Protein AF-A0AAV5QJA5-F1 (afdb_monomer_lite)

Organism: NCBI:txid43959

pLDDT: mean 80.72, std 11.52, range [47.72, 94.0]

Secondary structure (DSSP, 8-state):
-HHHHHHHHHHHHHHHHHHHHHHHHHHHHHHHHHHHHHHHHHHHHHHHHTT--HHHHHHHHHHHHHHHHHHHHHHHHHHHHHHHS---HHHHHHHTTTTSS-HHHHHHHHHHHHHHHHHHHHHHHHHHHH-HHHH--HHHHHHHHHHHTT--PPPPP-

Radius of gyration: 23.74 Å; chains: 1; bounding box: 58×39×66 Å

Foldseek 3Di:
DLVVLLVVLLVLLVVLVVVVVVVVCVVVVVVVVVVLVVVLVVVLVVCVVVVDDPVVSVVVSVVSVVVVVVVVVVVVVVVVVVVVVPDPVVPVCVVVVVVPDDSVVSSVVSNVSSVVSVVVVVVVVVCCVPPVVVVDDPVVVVQVVLVVVVHGDDDDDD

Sequence (158 aa):
MSSATLRSNYRRLYRELLRQNKRIYELHKADESKKHDALLKYQRINLIRDGKRPEEIDQIMKIRKDTIEQQQLKEKLKGKFINSLGFADNNLRSILHLKDLEEQSAIQLTYITETFLKSQRTYEELVQRYNPGMTMSQEEKVKKTARRVGLDVPDAYN

Structure (mmCIF, N/CA/C/O backbone):
data_AF-A0AAV5QJA5-F1
#
_entry.id   AF-A0AAV5QJA5-F1
#
loop_
_atom_site.group_PDB
_atom_site.id
_atom_site.type_symbol
_atom_site.label_atom_id
_atom_site.label_alt_id
_atom_site.label_comp_id
_atom_site.label_asym_id
_atom_site.label_entity_id
_atom_site.label_seq_id
_atom_site.pdbx_PDB_ins_code
_atom_site.Cartn_x
_atom_site.Cartn_y
_atom_site.Cartn_z
_atom_site.occupancy
_atom_site.B_iso_or_equiv
_atom_site.auth_seq_id
_atom_site.auth_comp_id
_atom_site.auth_asym_id
_atom_site.auth_atom_id
_atom_site.pdbx_PDB_model_num
ATOM 1 N N . MET A 1 1 ? 25.092 8.845 -30.538 1.00 49.34 1 MET A N 1
ATOM 2 C CA . MET A 1 1 ? 23.633 8.558 -30.486 1.00 49.34 1 MET A CA 1
ATOM 3 C C . MET A 1 1 ? 23.199 7.784 -29.230 1.00 49.34 1 MET A C 1
ATOM 5 O O . MET A 1 1 ? 22.060 7.942 -28.814 1.00 49.34 1 MET A O 1
ATOM 9 N N . SER A 1 2 ? 24.096 7.026 -28.586 1.00 61.22 2 SER A N 1
ATOM 10 C CA . SER A 1 2 ? 23.851 6.211 -27.379 1.00 61.22 2 SER A CA 1
ATOM 11 C C . SER A 1 2 ? 23.290 6.995 -26.165 1.00 61.22 2 SER A C 1
ATOM 13 O O . SER A 1 2 ? 22.193 6.703 -25.684 1.00 61.22 2 SER A O 1
ATOM 15 N N . SER A 1 3 ? 23.921 8.108 -25.772 1.00 66.69 3 SER A N 1
ATOM 16 C CA . SER A 1 3 ? 23.519 8.899 -24.588 1.00 66.69 3 SER A CA 1
ATOM 17 C C . SER A 1 3 ? 22.074 9.427 -24.593 1.00 66.69 3 SER A C 1
ATOM 19 O O . SER A 1 3 ? 21.410 9.452 -23.553 1.00 66.69 3 SER A O 1
ATOM 21 N N . ALA A 1 4 ? 21.544 9.825 -25.756 1.00 76.00 4 ALA A N 1
ATOM 22 C CA . ALA A 1 4 ? 20.172 10.329 -25.874 1.00 76.00 4 ALA A CA 1
ATOM 23 C C . ALA A 1 4 ? 19.128 9.216 -25.671 1.00 76.00 4 ALA A C 1
ATOM 25 O O . ALA A 1 4 ? 18.115 9.424 -24.997 1.00 76.00 4 ALA A O 1
ATOM 26 N N . THR A 1 5 ? 19.404 8.019 -26.198 1.00 78.62 5 THR A N 1
ATOM 27 C CA . THR A 1 5 ? 18.543 6.840 -26.016 1.00 78.62 5 THR A CA 1
ATOM 28 C C . THR A 1 5 ? 18.521 6.384 -24.559 1.00 78.62 5 THR A C 1
ATOM 30 O O . THR A 1 5 ? 17.443 6.170 -24.004 1.00 78.62 5 THR A O 1
ATOM 33 N N . LEU A 1 6 ? 19.678 6.384 -23.887 1.00 77.62 6 LEU A N 1
ATOM 34 C CA . LEU A 1 6 ? 19.789 6.059 -22.466 1.00 77.62 6 LEU A CA 1
ATOM 35 C C . LEU A 1 6 ? 18.968 7.015 -21.590 1.00 77.62 6 LEU A C 1
ATOM 37 O O . LEU A 1 6 ? 18.242 6.574 -20.702 1.00 77.62 6 LEU A O 1
ATOM 41 N N . ARG A 1 7 ? 19.030 8.328 -21.854 1.00 79.19 7 ARG A N 1
ATOM 42 C CA . ARG A 1 7 ? 18.210 9.326 -21.139 1.00 79.19 7 ARG A CA 1
ATOM 43 C C . ARG A 1 7 ? 16.712 9.100 -21.356 1.00 79.19 7 ARG A C 1
ATOM 45 O O . ARG A 1 7 ? 15.934 9.227 -20.414 1.00 79.19 7 ARG A O 1
A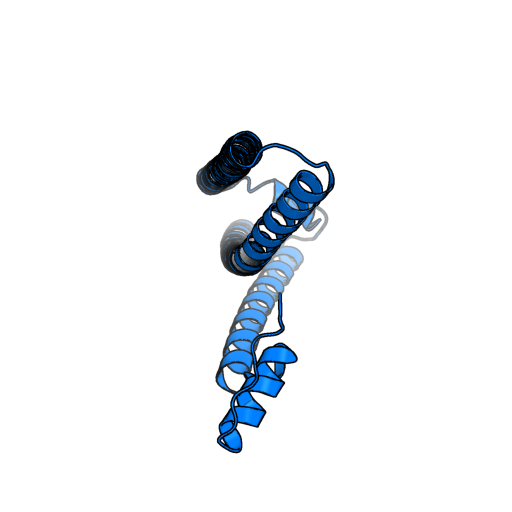TOM 52 N N . SER A 1 8 ? 16.299 8.770 -22.580 1.00 83.50 8 SER A N 1
ATOM 53 C CA . SER A 1 8 ? 14.896 8.475 -22.900 1.00 83.50 8 SER A CA 1
ATOM 54 C C . SER A 1 8 ? 14.388 7.243 -22.146 1.00 83.50 8 SER A C 1
ATOM 56 O O . SER A 1 8 ? 13.362 7.323 -21.469 1.00 83.50 8 SER A O 1
ATOM 58 N N . ASN A 1 9 ? 15.133 6.136 -22.192 1.00 81.38 9 ASN A N 1
ATOM 59 C CA . ASN A 1 9 ? 14.773 4.891 -21.505 1.00 81.38 9 ASN A CA 1
ATOM 60 C C . ASN A 1 9 ? 14.734 5.087 -19.988 1.00 81.38 9 ASN A C 1
ATOM 62 O O . ASN A 1 9 ? 13.788 4.675 -19.326 1.00 81.38 9 ASN A O 1
ATOM 66 N N . TYR A 1 10 ? 15.697 5.822 -19.437 1.00 81.44 10 TYR A N 1
ATOM 67 C CA . TYR A 1 10 ? 15.721 6.149 -18.017 1.00 81.44 10 TYR A CA 1
ATOM 68 C C . TYR A 1 10 ? 14.491 6.958 -17.581 1.00 81.44 10 TYR A C 1
ATOM 70 O O . TYR A 1 10 ? 13.869 6.657 -16.564 1.00 81.44 10 TYR A O 1
ATOM 78 N N . ARG A 1 11 ? 14.077 7.957 -18.374 1.00 82.06 11 ARG A N 1
ATOM 79 C CA . ARG A 1 11 ? 12.851 8.725 -18.097 1.00 82.06 11 ARG A CA 1
ATOM 80 C C . ARG A 1 11 ? 11.617 7.834 -18.084 1.00 82.06 11 ARG A C 1
ATOM 82 O O . ARG A 1 11 ? 10.706 8.070 -17.292 1.00 82.06 11 ARG A O 1
ATOM 89 N N . ARG A 1 12 ? 11.559 6.840 -18.971 1.00 85.06 12 ARG A N 1
ATOM 90 C CA . ARG A 1 12 ? 10.458 5.874 -19.002 1.00 85.06 12 ARG A CA 1
ATOM 91 C C . ARG A 1 12 ? 10.484 4.973 -17.771 1.00 85.06 12 ARG A C 1
ATOM 93 O O . ARG A 1 12 ? 9.466 4.900 -17.090 1.00 85.06 12 ARG A O 1
ATOM 100 N N . LEU A 1 13 ? 11.639 4.400 -17.433 1.00 83.62 13 LEU A N 1
ATOM 101 C CA . LEU A 1 13 ? 11.836 3.602 -16.219 1.00 83.62 13 LEU A CA 1
ATOM 102 C C . LEU A 1 13 ? 11.405 4.370 -14.962 1.00 83.62 13 LEU A C 1
ATOM 104 O O . LEU A 1 13 ? 10.602 3.876 -14.177 1.00 83.62 13 LEU A O 1
ATOM 108 N N . TYR A 1 14 ? 11.874 5.608 -14.805 1.00 82.62 14 TYR A N 1
ATOM 109 C CA . TYR A 1 14 ? 11.522 6.458 -13.669 1.00 82.62 14 TYR A CA 1
ATOM 110 C C . TYR A 1 14 ? 10.012 6.707 -13.570 1.00 82.62 14 TYR A C 1
ATOM 112 O O . TYR A 1 14 ? 9.434 6.611 -12.489 1.00 82.62 14 TYR A O 1
ATOM 120 N N . ARG A 1 15 ? 9.340 6.984 -14.695 1.00 84.12 15 ARG A N 1
ATOM 121 C CA . ARG A 1 15 ? 7.878 7.160 -14.721 1.00 84.12 15 ARG A CA 1
ATOM 122 C C . ARG A 1 15 ? 7.139 5.890 -14.308 1.00 84.12 15 ARG A C 1
ATOM 124 O O . ARG A 1 15 ? 6.147 5.995 -13.592 1.00 84.12 15 ARG A O 1
ATOM 131 N N . GLU A 1 16 ? 7.595 4.718 -14.744 1.00 87.31 16 GLU A N 1
ATOM 132 C CA . GLU A 1 16 ? 6.990 3.445 -14.334 1.00 87.31 16 GLU A CA 1
ATOM 133 C C . GLU A 1 16 ? 7.212 3.166 -12.841 1.00 87.31 16 GLU A C 1
ATOM 135 O O . GLU A 1 16 ? 6.254 2.844 -12.138 1.00 87.31 16 GLU A O 1
ATOM 140 N N . LEU A 1 17 ? 8.419 3.404 -12.320 1.00 84.75 17 LEU A N 1
ATOM 141 C CA . LEU A 1 17 ? 8.708 3.299 -10.885 1.00 84.75 17 LEU A CA 1
ATOM 142 C C . LEU A 1 17 ? 7.846 4.252 -10.052 1.00 84.75 17 LEU A C 1
ATOM 144 O O . LEU A 1 17 ? 7.286 3.853 -9.035 1.00 84.75 17 LEU A O 1
ATOM 148 N N . LEU A 1 18 ? 7.687 5.506 -10.483 1.00 82.69 18 LEU A N 1
ATOM 149 C CA . LEU A 1 18 ? 6.807 6.461 -9.808 1.00 82.69 18 LEU A CA 1
ATOM 150 C C . LEU A 1 18 ? 5.353 5.984 -9.776 1.00 82.69 18 LEU A C 1
ATOM 152 O O . LEU A 1 18 ? 4.689 6.110 -8.747 1.00 82.69 18 LEU A O 1
ATOM 156 N N . ARG A 1 19 ? 4.848 5.430 -10.885 1.00 83.88 19 ARG A N 1
ATOM 157 C CA . ARG A 1 19 ? 3.487 4.877 -10.950 1.00 83.88 19 ARG A CA 1
ATOM 158 C C . ARG A 1 19 ? 3.307 3.724 -9.966 1.00 83.88 19 ARG A C 1
ATOM 160 O O . ARG A 1 19 ? 2.319 3.716 -9.235 1.00 83.88 19 ARG A O 1
ATOM 167 N N . GLN A 1 20 ? 4.256 2.790 -9.915 1.00 83.88 20 GLN A N 1
ATOM 168 C CA . GLN A 1 20 ? 4.214 1.670 -8.972 1.00 83.88 20 GLN A CA 1
ATOM 169 C C . GLN A 1 20 ? 4.310 2.138 -7.517 1.00 83.88 20 GLN A C 1
ATOM 171 O O . GLN A 1 20 ? 3.483 1.747 -6.697 1.00 83.88 20 GLN A O 1
ATOM 176 N N . ASN A 1 21 ? 5.243 3.037 -7.202 1.00 84.38 21 ASN A N 1
ATOM 177 C CA . ASN A 1 21 ? 5.391 3.584 -5.852 1.00 84.38 21 ASN A CA 1
ATOM 178 C C . ASN A 1 21 ? 4.137 4.326 -5.386 1.00 84.38 21 ASN A C 1
ATOM 180 O O . ASN A 1 21 ? 3.729 4.173 -4.239 1.00 84.38 21 ASN A O 1
ATOM 184 N N . LYS A 1 22 ? 3.478 5.084 -6.273 1.00 82.69 22 LYS A N 1
ATOM 185 C CA . LYS A 1 22 ? 2.198 5.729 -5.956 1.00 82.69 22 LYS A CA 1
ATOM 186 C C . LYS A 1 22 ? 1.134 4.698 -5.568 1.00 82.69 22 LYS A C 1
ATOM 188 O O . LYS A 1 22 ? 0.450 4.891 -4.568 1.00 82.69 22 LYS A O 1
ATOM 193 N N . ARG A 1 23 ? 1.022 3.604 -6.326 1.00 82.81 23 ARG A N 1
ATOM 194 C CA . ARG A 1 23 ? 0.083 2.510 -6.035 1.00 82.81 23 ARG A CA 1
ATOM 195 C C . ARG A 1 23 ? 0.380 1.852 -4.684 1.00 82.81 23 ARG A C 1
ATOM 197 O O . ARG A 1 23 ? -0.532 1.658 -3.889 1.00 82.81 23 ARG A O 1
ATOM 204 N N . ILE A 1 24 ? 1.649 1.538 -4.420 1.00 81.62 24 ILE A N 1
ATOM 205 C CA . ILE A 1 24 ? 2.105 0.946 -3.152 1.00 81.62 24 ILE A CA 1
ATOM 206 C C . ILE A 1 24 ? 1.794 1.881 -1.978 1.00 81.62 24 ILE A C 1
ATOM 208 O O . ILE A 1 24 ? 1.261 1.446 -0.961 1.00 81.62 24 ILE A O 1
ATOM 212 N N . TYR A 1 25 ? 2.062 3.177 -2.139 1.00 83.56 25 TYR A N 1
ATOM 213 C CA . TYR A 1 25 ? 1.739 4.188 -1.139 1.00 83.56 25 TYR A CA 1
ATOM 214 C C . TYR A 1 25 ? 0.235 4.246 -0.842 1.00 83.56 25 TYR A C 1
ATOM 216 O O . TYR A 1 25 ? -0.158 4.281 0.319 1.00 83.56 25 TYR A O 1
ATOM 224 N N . GLU A 1 26 ? -0.619 4.224 -1.869 1.00 83.25 26 GLU A N 1
ATOM 225 C CA . GLU A 1 26 ? -2.077 4.204 -1.692 1.00 83.25 26 GLU A CA 1
ATOM 226 C C . GLU A 1 26 ? -2.554 2.956 -0.932 1.00 83.25 26 GLU A C 1
ATOM 228 O O . GLU A 1 26 ? -3.413 3.076 -0.057 1.00 83.25 26 GLU A O 1
ATOM 233 N N . LEU A 1 27 ? -1.963 1.789 -1.213 1.00 82.62 27 LEU A N 1
ATOM 234 C CA . LEU A 1 27 ? -2.253 0.537 -0.511 1.00 82.62 27 LEU A CA 1
ATOM 235 C C . LEU A 1 27 ? -1.855 0.617 0.970 1.00 82.62 27 LEU A C 1
ATOM 237 O O . LEU A 1 27 ? -2.692 0.392 1.844 1.00 82.62 27 LEU A O 1
ATOM 241 N N . HIS A 1 28 ? -0.616 1.013 1.267 1.00 81.19 28 HIS A N 1
ATOM 242 C CA . HIS A 1 28 ? -0.144 1.129 2.650 1.00 81.19 28 HIS A CA 1
ATOM 243 C C . HIS A 1 28 ? -0.877 2.205 3.445 1.00 81.19 28 HIS A C 1
ATOM 245 O O . HIS A 1 28 ? -1.156 2.001 4.623 1.00 81.19 28 HIS A O 1
ATOM 251 N N . LYS A 1 29 ? -1.268 3.313 2.809 1.00 83.44 29 LYS A N 1
ATOM 252 C CA . LYS A 1 29 ? -2.027 4.388 3.455 1.00 83.44 29 LYS A CA 1
ATOM 253 C C . LYS A 1 29 ? -3.349 3.891 4.052 1.00 83.44 29 LYS A C 1
ATOM 255 O O . LYS A 1 29 ? -3.747 4.349 5.124 1.00 83.44 29 LYS A O 1
ATOM 260 N N . ALA A 1 30 ? -4.043 2.975 3.373 1.00 82.19 30 ALA A N 1
ATOM 261 C CA . ALA A 1 30 ? -5.287 2.402 3.886 1.00 82.19 30 ALA A CA 1
ATOM 262 C C . ALA A 1 30 ? -5.041 1.545 5.139 1.00 82.19 30 ALA A C 1
ATOM 264 O O . ALA A 1 30 ? -5.765 1.667 6.129 1.00 82.19 30 ALA A O 1
ATOM 265 N N . ASP A 1 31 ? -3.991 0.724 5.122 1.00 84.31 31 ASP A N 1
ATOM 266 C CA . ASP A 1 31 ? -3.613 -0.112 6.264 1.00 84.31 31 ASP A CA 1
ATOM 267 C C . ASP A 1 31 ? -3.083 0.712 7.441 1.00 84.31 31 ASP A C 1
ATOM 269 O O . ASP A 1 31 ? -3.385 0.417 8.598 1.00 84.31 31 ASP A O 1
ATOM 273 N N . GLU A 1 32 ? -2.336 1.780 7.172 1.00 85.12 32 GLU A N 1
ATOM 274 C CA . GLU A 1 32 ? -1.901 2.732 8.190 1.00 85.12 32 GLU A CA 1
ATOM 275 C C . GLU A 1 32 ? -3.089 3.417 8.863 1.00 85.12 32 GLU A C 1
ATOM 277 O O . GLU A 1 32 ? -3.088 3.524 10.086 1.00 85.12 32 GLU A O 1
ATOM 282 N N . SER A 1 33 ? -4.131 3.822 8.127 1.00 85.31 33 SER A N 1
ATOM 283 C CA . SER A 1 33 ? -5.345 4.396 8.734 1.00 85.31 33 SER A CA 1
ATOM 284 C C . SER A 1 33 ? -5.957 3.450 9.769 1.00 85.31 33 SER A C 1
ATOM 286 O O . SER A 1 33 ? -6.195 3.855 10.904 1.00 85.31 33 SER A O 1
ATOM 288 N N . LYS A 1 34 ? -6.103 2.162 9.425 1.00 87.12 34 LYS A N 1
ATOM 289 C CA . LYS A 1 34 ? -6.630 1.140 10.344 1.00 87.12 34 LYS A CA 1
ATOM 290 C C . LYS A 1 34 ? -5.773 0.998 11.606 1.00 87.12 34 LYS A C 1
ATOM 292 O O . LYS A 1 34 ? -6.308 0.847 12.701 1.00 87.12 34 LYS A O 1
ATOM 297 N N . LYS A 1 35 ? -4.441 1.063 11.472 1.00 88.88 35 LYS A N 1
ATOM 298 C CA . LYS A 1 35 ? -3.512 1.023 12.616 1.00 88.88 35 LYS A CA 1
ATOM 299 C C . LYS A 1 35 ? -3.686 2.235 13.530 1.00 88.88 35 LYS A C 1
ATOM 301 O O . LYS A 1 35 ? -3.683 2.065 14.747 1.00 88.88 35 LYS A O 1
ATOM 306 N N . HIS A 1 36 ? -3.854 3.432 12.965 1.00 86.94 36 HIS A N 1
ATOM 307 C CA . HIS A 1 36 ? -4.104 4.646 13.745 1.00 86.94 36 HIS A CA 1
ATOM 308 C C . HIS A 1 36 ? -5.425 4.552 14.518 1.00 86.94 36 HIS A C 1
ATOM 310 O O . HIS A 1 36 ? -5.449 4.850 15.712 1.00 86.94 36 HIS A O 1
ATOM 316 N N . ASP A 1 37 ? -6.490 4.066 13.878 1.00 88.50 37 ASP A N 1
ATOM 317 C CA . ASP A 1 37 ? -7.796 3.881 14.520 1.00 88.50 37 ASP A CA 1
ATOM 318 C C . ASP A 1 37 ? -7.719 2.868 15.673 1.00 88.50 37 ASP A C 1
ATOM 320 O O . ASP A 1 37 ? -8.201 3.127 16.780 1.00 88.50 37 ASP A O 1
ATOM 324 N N . ALA A 1 38 ? -7.041 1.737 15.454 1.00 89.69 38 ALA A N 1
ATOM 325 C CA . ALA A 1 38 ? -6.811 0.727 16.484 1.00 89.69 38 ALA A CA 1
ATOM 326 C C . ALA A 1 38 ? -5.978 1.272 17.658 1.00 89.69 38 ALA A C 1
ATOM 328 O O . ALA A 1 38 ? -6.294 1.014 18.821 1.00 89.69 38 ALA A O 1
ATOM 329 N N . LEU A 1 39 ? -4.945 2.068 17.370 1.00 91.75 39 LEU A N 1
ATOM 330 C CA . LEU A 1 39 ? -4.105 2.706 18.382 1.00 91.75 39 LEU A CA 1
ATOM 331 C C . LEU A 1 39 ? -4.901 3.706 19.227 1.00 91.75 39 LEU A C 1
ATOM 333 O O . LEU A 1 39 ? -4.776 3.693 20.451 1.00 91.75 39 LEU A O 1
ATOM 337 N N . LEU A 1 40 ? -5.755 4.524 18.608 1.00 90.19 40 LEU A N 1
ATOM 338 C CA . LEU A 1 40 ? -6.652 5.434 19.323 1.00 90.19 40 LEU A CA 1
ATOM 339 C C . LEU A 1 40 ? -7.642 4.660 20.204 1.00 90.19 40 LEU A C 1
ATOM 341 O O . LEU A 1 40 ? -7.835 5.014 21.369 1.00 90.19 40 LEU A O 1
ATOM 345 N N . LYS A 1 41 ? -8.222 3.567 19.697 1.00 89.62 41 LYS A N 1
ATOM 346 C CA . LYS A 1 41 ? -9.120 2.701 20.476 1.00 89.62 41 LYS A CA 1
ATOM 347 C C . LYS A 1 41 ? -8.410 2.107 21.697 1.00 89.62 41 LYS A C 1
ATOM 349 O O . LYS A 1 41 ? -8.913 2.227 22.812 1.00 89.62 41 LYS A O 1
ATOM 354 N N . TYR A 1 42 ? -7.221 1.536 21.510 1.00 91.81 42 TYR A N 1
ATOM 355 C CA . TYR A 1 42 ? -6.410 0.974 22.593 1.00 91.81 42 TYR A CA 1
ATOM 356 C C . TYR A 1 42 ? -6.050 2.025 23.646 1.00 91.81 42 TYR A C 1
ATOM 358 O O . TYR A 1 42 ? -6.219 1.821 24.847 1.00 91.81 42 TYR A O 1
ATOM 366 N N . GLN A 1 43 ? -5.602 3.192 23.194 1.00 89.81 43 GLN A N 1
ATOM 367 C CA . GLN A 1 43 ? -5.273 4.301 24.073 1.00 89.81 43 GLN A CA 1
ATOM 368 C C . GLN A 1 43 ? -6.471 4.778 24.892 1.00 89.81 43 GLN A C 1
ATOM 370 O O . GLN A 1 43 ? -6.311 5.065 26.077 1.00 89.81 43 GLN A O 1
ATOM 375 N N . ARG A 1 44 ? -7.661 4.837 24.287 1.00 87.50 44 ARG A N 1
ATOM 376 C CA . ARG A 1 44 ? -8.901 5.165 24.993 1.00 87.50 44 ARG A CA 1
ATOM 377 C C . ARG A 1 44 ? -9.203 4.142 26.086 1.00 87.50 44 ARG A C 1
ATOM 379 O O . ARG A 1 44 ? -9.479 4.542 27.211 1.00 87.50 44 ARG A O 1
ATOM 386 N N . ILE A 1 45 ? -9.107 2.847 25.777 1.00 89.56 45 ILE A N 1
ATOM 387 C CA . ILE A 1 45 ? -9.326 1.760 26.747 1.00 89.56 45 ILE A CA 1
ATOM 388 C C . ILE A 1 45 ? -8.359 1.882 27.928 1.00 89.56 45 ILE A C 1
ATOM 390 O O . ILE A 1 45 ? -8.782 1.773 29.076 1.00 89.56 45 ILE A O 1
ATOM 394 N N . ASN A 1 46 ? -7.086 2.182 27.667 1.00 90.31 46 ASN A N 1
ATOM 395 C CA . ASN A 1 46 ? -6.105 2.382 28.732 1.00 90.31 46 ASN A CA 1
ATOM 396 C C . ASN A 1 46 ? -6.462 3.567 29.637 1.00 90.31 46 ASN A C 1
ATOM 398 O O . ASN A 1 46 ? -6.400 3.430 30.849 1.00 90.31 46 ASN A O 1
ATOM 402 N N . LEU A 1 47 ? -6.904 4.697 29.077 1.00 90.69 47 LEU A N 1
ATOM 403 C CA . LEU A 1 47 ? -7.300 5.862 29.880 1.00 90.69 47 LEU A CA 1
ATOM 404 C C . LEU A 1 47 ? -8.545 5.592 30.739 1.00 90.69 47 LEU A C 1
ATOM 406 O O . LEU A 1 47 ? -8.638 6.105 31.852 1.00 90.69 47 LEU A O 1
ATOM 410 N N . ILE A 1 48 ? -9.483 4.786 30.228 1.00 88.88 48 ILE A N 1
ATOM 411 C CA . ILE A 1 48 ? -10.649 4.317 30.990 1.00 88.88 48 ILE A CA 1
ATOM 412 C C . ILE A 1 48 ? -10.189 3.410 32.135 1.00 88.88 48 ILE A C 1
ATOM 414 O O . ILE A 1 48 ? -10.643 3.572 33.265 1.00 88.88 48 ILE A O 1
ATOM 418 N N . ARG A 1 49 ? -9.255 2.491 31.863 1.00 88.94 49 ARG A N 1
ATOM 419 C CA . ARG A 1 49 ? -8.668 1.606 32.877 1.00 88.94 49 ARG A CA 1
ATOM 420 C C . ARG A 1 49 ? -7.934 2.387 33.968 1.00 88.94 49 ARG A C 1
ATOM 422 O O . ARG A 1 49 ? -8.005 2.006 35.130 1.00 88.94 49 ARG A O 1
ATOM 429 N N . ASP A 1 50 ? -7.278 3.482 33.599 1.00 88.75 50 ASP A N 1
ATOM 430 C CA . ASP A 1 50 ? -6.581 4.378 34.524 1.00 88.75 50 ASP A CA 1
ATOM 431 C C . ASP A 1 50 ? -7.547 5.265 35.347 1.00 88.75 50 ASP A C 1
ATOM 433 O O . ASP A 1 50 ? -7.100 6.056 36.175 1.00 88.75 50 ASP A O 1
ATOM 437 N N . GLY A 1 51 ? -8.868 5.156 35.137 1.00 86.81 51 GLY A N 1
ATOM 438 C CA . GLY A 1 51 ? -9.892 5.817 35.955 1.00 86.81 51 GLY A CA 1
ATOM 439 C C . GLY A 1 51 ? -10.065 7.317 35.699 1.00 86.81 51 GLY A C 1
ATOM 440 O O . GLY A 1 51 ? -10.599 8.025 36.554 1.00 86.81 51 GLY A O 1
ATOM 441 N N . LYS A 1 52 ? -9.616 7.830 34.546 1.00 84.19 52 LYS A N 1
ATOM 442 C CA . LYS A 1 52 ? -9.763 9.255 34.204 1.00 84.19 52 LYS A CA 1
ATO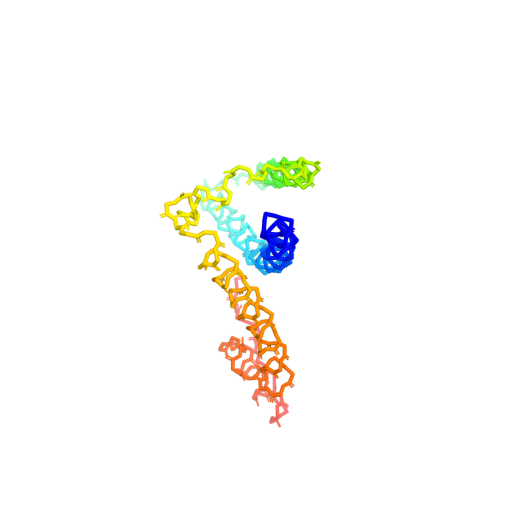M 443 C C . LYS A 1 52 ? -11.221 9.642 33.959 1.00 84.19 52 LYS A C 1
ATOM 445 O O . LYS A 1 52 ? -12.038 8.821 33.540 1.00 84.19 52 LYS A O 1
ATOM 450 N N . ARG A 1 53 ? -11.547 10.920 34.176 1.00 83.38 53 ARG A N 1
ATOM 451 C CA . ARG A 1 53 ? -12.899 11.443 33.927 1.00 83.38 5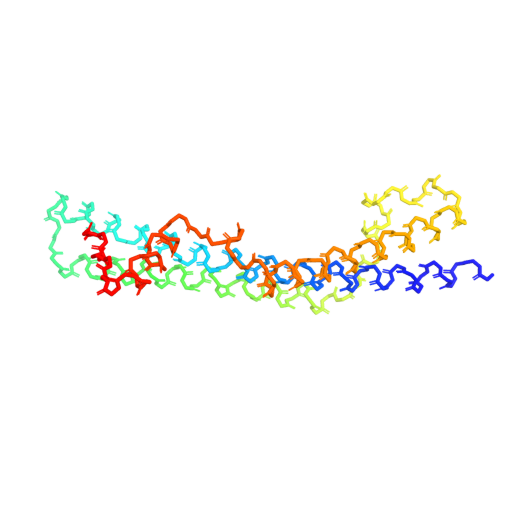3 ARG A CA 1
ATOM 452 C C . ARG A 1 53 ? -13.233 11.405 32.426 1.00 83.38 53 ARG A C 1
ATOM 454 O O . ARG A 1 53 ? -12.350 11.687 31.615 1.00 83.38 53 ARG A O 1
ATOM 461 N N . PRO A 1 54 ? -14.495 11.140 32.034 1.00 83.38 54 PRO A N 1
ATOM 462 C CA . PRO A 1 54 ? -14.897 11.083 30.623 1.00 83.38 54 PRO A CA 1
ATOM 463 C C . PRO A 1 54 ? -14.543 12.344 29.819 1.00 83.38 54 PRO A C 1
ATOM 465 O O . PRO A 1 54 ? -14.057 12.246 28.697 1.00 83.38 54 PRO A O 1
ATOM 468 N N . GLU A 1 55 ? -14.704 13.525 30.419 1.00 84.38 55 GLU A N 1
ATOM 469 C CA . GLU A 1 55 ? -14.405 14.810 29.772 1.00 84.38 55 GLU A CA 1
ATOM 470 C C . GLU A 1 55 ? -12.911 14.977 29.455 1.00 84.38 55 GLU A C 1
ATOM 472 O O . GLU A 1 55 ? -12.539 15.441 28.376 1.00 84.38 55 GLU A O 1
ATOM 477 N N . GLU A 1 56 ? -12.044 14.552 30.375 1.00 82.31 56 GLU A N 1
ATOM 478 C CA . GLU A 1 56 ? -10.590 14.588 30.200 1.00 82.31 56 GLU A CA 1
ATOM 479 C C . GLU A 1 56 ? -10.142 13.586 29.130 1.00 82.31 56 GLU A C 1
ATOM 481 O O . GLU A 1 56 ? -9.251 13.877 28.330 1.00 82.31 56 GLU A O 1
ATOM 486 N N . ILE A 1 57 ? -10.786 12.415 29.072 1.00 82.06 57 ILE A N 1
ATOM 487 C CA . ILE A 1 57 ? -10.538 11.406 28.037 1.00 82.06 57 ILE A CA 1
ATOM 488 C C . ILE A 1 57 ? -10.865 11.987 26.661 1.00 82.06 57 ILE A C 1
ATOM 490 O O . ILE A 1 57 ? -10.035 11.898 25.756 1.00 82.06 57 ILE A O 1
ATOM 494 N N . ASP A 1 58 ? -12.021 12.627 26.501 1.00 86.38 58 ASP A N 1
ATOM 495 C CA . ASP A 1 58 ? -12.440 13.189 25.216 1.00 86.38 58 ASP A CA 1
ATOM 496 C C . ASP A 1 58 ? -11.528 14.332 24.753 1.00 86.38 58 ASP A C 1
ATOM 498 O O . ASP A 1 58 ? -11.201 14.420 23.567 1.00 86.38 58 ASP A O 1
ATOM 502 N N . GLN A 1 59 ? -11.052 15.175 25.673 1.00 86.44 59 GLN A N 1
ATOM 503 C CA . GLN A 1 59 ? -10.065 16.214 25.363 1.00 86.44 59 GLN A CA 1
ATOM 504 C C . GLN A 1 59 ? -8.726 15.615 24.914 1.00 86.44 59 GLN A C 1
ATOM 506 O O . GLN A 1 59 ? -8.193 16.004 23.873 1.00 86.44 59 GLN A O 1
ATOM 511 N N . ILE A 1 60 ? -8.202 14.624 25.644 1.00 85.56 60 ILE A N 1
ATOM 512 C CA . ILE A 1 60 ? -6.947 13.940 25.297 1.00 85.56 60 ILE A CA 1
ATOM 513 C C . ILE A 1 60 ? -7.068 13.244 23.938 1.00 85.56 60 ILE A C 1
ATOM 515 O O . ILE A 1 60 ? -6.149 13.315 23.119 1.00 85.56 60 ILE A O 1
ATOM 519 N N . MET A 1 61 ? -8.196 12.585 23.677 1.00 87.81 61 MET A N 1
ATOM 520 C CA . MET A 1 61 ? -8.434 11.889 22.415 1.00 87.81 61 MET A CA 1
ATOM 521 C C . MET A 1 61 ? -8.538 12.859 21.235 1.00 87.81 61 MET A C 1
ATOM 523 O O . MET A 1 61 ? -7.971 12.567 20.182 1.00 87.81 61 MET A O 1
ATOM 527 N N . LYS A 1 62 ? -9.178 14.025 21.409 1.00 88.06 62 LYS A N 1
ATOM 528 C CA . LYS A 1 62 ? -9.196 15.095 20.396 1.00 88.06 62 LYS A CA 1
ATOM 529 C C . LYS A 1 62 ? -7.784 15.575 20.071 1.00 88.06 62 LYS A C 1
ATOM 531 O O . LYS A 1 62 ? -7.379 15.497 18.919 1.00 88.06 62 LYS A O 1
ATOM 536 N N . ILE A 1 63 ? -6.990 15.927 21.086 1.00 89.75 63 ILE A N 1
ATOM 537 C CA . ILE A 1 63 ? -5.607 16.397 20.891 1.00 89.75 63 ILE A CA 1
ATOM 538 C C . ILE A 1 63 ? -4.765 15.357 20.140 1.00 89.75 63 ILE A C 1
ATOM 540 O O . ILE A 1 63 ? -4.006 15.692 19.228 1.00 89.75 63 ILE A O 1
ATOM 544 N N . ARG A 1 64 ? -4.885 14.076 20.504 1.00 87.50 64 ARG A N 1
ATOM 545 C CA . ARG A 1 64 ? -4.142 12.995 19.840 1.00 87.50 64 ARG A CA 1
ATOM 546 C C . ARG A 1 64 ? -4.575 12.807 18.394 1.00 87.50 64 ARG A C 1
ATOM 548 O O . ARG A 1 64 ? -3.715 12.633 17.533 1.00 87.50 64 ARG A O 1
ATOM 555 N N . LYS A 1 65 ? -5.879 12.878 18.126 1.00 88.00 65 LYS A N 1
ATOM 556 C CA . LYS A 1 65 ? -6.419 12.830 16.768 1.00 88.00 65 LYS A CA 1
ATOM 557 C C . LYS A 1 65 ? -5.878 13.988 15.927 1.00 88.00 65 LYS A C 1
ATOM 559 O O . LYS A 1 65 ? -5.308 13.740 14.869 1.00 88.00 65 LYS A O 1
ATOM 564 N N . ASP A 1 66 ? -5.930 15.210 16.449 1.00 86.06 66 ASP A N 1
ATOM 565 C CA . ASP A 1 66 ? -5.410 16.403 15.775 1.00 86.06 66 ASP A CA 1
ATOM 566 C C . ASP A 1 66 ? -3.898 16.286 15.515 1.00 86.06 66 ASP A C 1
ATOM 568 O O . ASP A 1 66 ? -3.402 16.666 14.455 1.00 86.06 66 ASP A O 1
ATOM 572 N N . THR A 1 67 ? -3.149 15.691 16.449 1.00 85.56 67 THR A N 1
ATOM 573 C CA . THR A 1 67 ? -1.704 15.447 16.294 1.00 85.56 67 THR A CA 1
ATOM 574 C C . THR A 1 67 ? -1.414 14.487 15.138 1.00 85.56 67 THR A C 1
ATOM 576 O O . THR A 1 67 ? -0.533 14.760 14.319 1.00 85.56 67 THR A O 1
ATOM 579 N N . ILE A 1 68 ? -2.164 13.384 15.041 1.00 85.19 68 ILE A N 1
ATOM 580 C CA . ILE A 1 68 ? -2.049 12.413 13.942 1.00 85.19 68 ILE A CA 1
ATOM 581 C C . ILE A 1 68 ? -2.412 13.083 12.609 1.00 85.19 68 ILE A C 1
ATOM 583 O O . ILE A 1 68 ? -1.682 12.944 11.626 1.00 85.19 68 ILE A O 1
ATOM 587 N N . GLU A 1 69 ? -3.487 13.871 12.568 1.00 84.19 69 GLU A N 1
ATOM 588 C CA . GLU A 1 69 ? -3.906 14.598 11.364 1.00 84.19 69 GLU A CA 1
ATOM 589 C C . GLU A 1 69 ? -2.843 15.608 10.897 1.00 84.19 69 GLU A C 1
ATOM 591 O O . GLU A 1 69 ? -2.531 15.686 9.703 1.00 84.19 69 GLU A O 1
ATOM 596 N N . GLN A 1 70 ? -2.207 16.329 11.826 1.00 80.75 70 GLN A N 1
ATOM 597 C CA . GLN A 1 70 ? -1.102 17.234 11.509 1.00 80.75 70 GLN A CA 1
ATOM 598 C C . GLN A 1 70 ? 0.134 16.501 10.976 1.00 80.75 70 GLN A C 1
ATOM 600 O O . GLN A 1 70 ? 0.788 16.997 10.052 1.00 80.75 70 GLN A O 1
ATOM 605 N N . GLN A 1 71 ? 0.469 15.332 11.527 1.00 80.94 71 GLN A N 1
ATOM 606 C CA . GLN A 1 71 ? 1.572 14.504 11.029 1.00 80.94 71 GLN A CA 1
ATOM 607 C C . GLN A 1 71 ? 1.301 14.049 9.591 1.00 80.94 71 GLN A C 1
ATOM 609 O O . GLN A 1 71 ? 2.131 14.278 8.708 1.00 80.94 71 GLN A O 1
ATOM 614 N N . GLN A 1 72 ? 0.098 13.541 9.320 1.00 79.81 72 GLN A N 1
ATOM 615 C CA . GLN A 1 72 ? -0.313 13.141 7.973 1.00 79.81 72 GLN A CA 1
ATOM 616 C C . GLN A 1 72 ? -0.302 14.314 6.982 1.00 79.81 72 GLN A C 1
ATOM 618 O O . GLN A 1 72 ? 0.056 14.143 5.814 1.00 79.81 72 GLN A O 1
ATOM 623 N N . LEU A 1 73 ? -0.693 15.520 7.408 1.00 78.81 73 LEU A N 1
ATOM 624 C CA . LEU A 1 73 ? -0.645 16.707 6.555 1.00 78.81 73 LEU A CA 1
ATOM 625 C C . LEU A 1 73 ? 0.800 17.087 6.201 1.00 78.81 73 LEU A C 1
ATOM 627 O O . LEU A 1 73 ? 1.091 17.352 5.033 1.00 78.81 73 LEU A O 1
ATOM 631 N N . LYS A 1 74 ? 1.718 17.059 7.174 1.00 79.25 74 LYS A N 1
ATOM 632 C CA . LYS A 1 74 ? 3.148 17.322 6.947 1.00 79.25 74 LYS A CA 1
ATOM 633 C C . LYS A 1 74 ? 3.762 16.314 5.978 1.00 79.25 74 LYS A C 1
ATOM 635 O O . LYS A 1 74 ? 4.498 16.715 5.079 1.00 79.25 74 LYS A O 1
ATOM 640 N N . GLU A 1 75 ? 3.437 15.032 6.109 1.00 75.56 75 GLU A N 1
ATOM 641 C CA . GLU A 1 75 ? 3.901 13.998 5.179 1.00 75.56 75 GLU A CA 1
ATOM 642 C C . GLU A 1 75 ? 3.347 14.189 3.767 1.00 75.56 75 GLU A C 1
ATOM 644 O O . GLU A 1 75 ? 4.103 14.131 2.796 1.00 75.56 75 GLU A O 1
ATOM 649 N N . LYS A 1 76 ? 2.057 14.520 3.629 1.00 75.50 76 LYS A N 1
ATOM 650 C CA . LYS A 1 76 ? 1.454 14.852 2.327 1.00 75.50 76 LYS A CA 1
ATOM 651 C C . LYS A 1 76 ? 2.143 16.046 1.669 1.00 75.50 76 LYS A C 1
ATOM 653 O O . LYS A 1 76 ? 2.368 16.028 0.460 1.00 75.50 76 LYS A O 1
ATOM 658 N N . LEU A 1 77 ? 2.473 17.082 2.440 1.00 72.94 77 LEU A N 1
ATOM 659 C CA . LEU A 1 77 ? 3.182 18.260 1.939 1.00 72.94 77 LEU A CA 1
ATOM 660 C C . LEU A 1 77 ? 4.620 17.920 1.525 1.00 72.94 77 LEU A C 1
ATOM 662 O O . LEU A 1 77 ? 5.032 18.313 0.436 1.00 72.94 77 LEU A O 1
ATOM 666 N N . LYS A 1 78 ? 5.347 17.116 2.315 1.00 65.25 78 LYS A N 1
ATOM 667 C CA . LYS A 1 78 ? 6.673 16.592 1.938 1.00 65.25 78 LYS A CA 1
ATOM 668 C C . LYS A 1 78 ? 6.613 15.761 0.653 1.00 65.25 78 LYS A C 1
ATOM 670 O O . LYS A 1 78 ? 7.427 15.966 -0.241 1.00 65.25 78 LYS A O 1
ATOM 675 N N . GLY A 1 79 ? 5.619 14.885 0.515 1.00 64.62 79 GLY A N 1
ATOM 676 C CA . GLY A 1 79 ? 5.418 14.080 -0.692 1.00 64.62 79 GLY A CA 1
ATOM 677 C C . GLY A 1 79 ? 5.103 14.927 -1.930 1.00 64.62 79 GLY A C 1
ATOM 678 O O . GLY A 1 79 ? 5.681 14.708 -2.992 1.00 64.62 79 GLY A O 1
ATOM 679 N N . LYS A 1 80 ? 4.241 15.947 -1.803 1.00 63.75 80 LYS A N 1
ATOM 680 C CA . LYS A 1 80 ? 3.973 16.912 -2.888 1.00 63.75 80 LYS A CA 1
ATOM 681 C C . LYS A 1 80 ? 5.228 17.6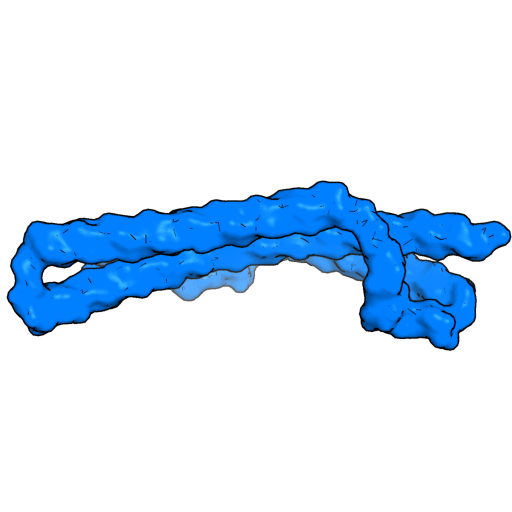88 -3.286 1.00 63.75 80 LYS A C 1
ATOM 683 O O . LYS A 1 80 ? 5.458 17.875 -4.476 1.00 63.75 80 LYS A O 1
ATOM 688 N N . PHE A 1 81 ? 6.042 18.083 -2.310 1.00 53.94 81 PHE A N 1
ATOM 689 C CA . PHE A 1 81 ? 7.296 18.792 -2.544 1.00 53.94 81 PHE A CA 1
ATOM 690 C C . PHE A 1 81 ? 8.318 17.927 -3.301 1.00 53.94 81 PHE A C 1
ATOM 692 O O . PHE A 1 81 ? 8.889 18.376 -4.293 1.00 53.94 81 PHE A O 1
ATOM 699 N N . ILE A 1 82 ? 8.471 16.653 -2.921 1.00 57.53 82 ILE A N 1
ATOM 700 C CA . ILE A 1 82 ? 9.324 15.688 -3.639 1.00 57.53 82 ILE A CA 1
ATOM 701 C C . ILE A 1 82 ? 8.823 15.475 -5.074 1.00 57.53 82 ILE A C 1
ATOM 703 O O . ILE A 1 82 ? 9.617 15.466 -6.009 1.00 57.53 82 ILE A O 1
ATOM 707 N N . ASN A 1 83 ? 7.506 15.381 -5.271 1.00 57.19 83 ASN A N 1
ATOM 708 C CA . ASN A 1 83 ? 6.919 15.248 -6.606 1.00 57.19 83 ASN A CA 1
ATOM 709 C C . ASN A 1 83 ? 7.091 16.514 -7.467 1.00 57.19 83 ASN A C 1
ATOM 711 O O . ASN A 1 83 ? 7.170 16.402 -8.689 1.00 57.19 83 ASN A O 1
ATOM 715 N N . SER A 1 84 ? 7.155 17.704 -6.854 1.00 54.84 84 SER A N 1
ATOM 716 C CA . SER A 1 84 ? 7.438 18.966 -7.556 1.00 54.84 84 SER A CA 1
ATOM 717 C C . SER A 1 84 ? 8.919 19.173 -7.872 1.00 54.84 84 SER A C 1
ATOM 719 O O . SER A 1 84 ? 9.236 19.806 -8.875 1.00 54.84 84 SER A O 1
ATOM 721 N N . LEU A 1 85 ? 9.825 18.583 -7.085 1.00 52.88 85 LEU A N 1
ATOM 722 C CA . LEU A 1 85 ? 11.264 18.514 -7.367 1.00 52.88 85 LEU A CA 1
ATOM 723 C C . LEU A 1 85 ? 11.568 17.412 -8.392 1.00 52.88 85 LEU A C 1
ATOM 725 O O . LEU A 1 85 ? 12.436 16.559 -8.201 1.00 52.88 85 LEU A O 1
ATOM 729 N N . GLY A 1 86 ? 10.808 17.413 -9.487 1.00 51.84 86 GLY A N 1
ATOM 730 C CA . GLY A 1 86 ? 11.005 16.494 -10.592 1.00 51.84 86 GLY A CA 1
ATOM 731 C C . GLY A 1 86 ? 12.457 16.522 -11.071 1.00 51.84 86 GLY A C 1
ATOM 732 O O . GLY A 1 86 ? 12.987 17.580 -11.392 1.00 51.84 86 GLY A O 1
ATOM 733 N N . PHE A 1 87 ? 13.046 15.328 -11.159 1.00 54.62 87 PHE A N 1
ATOM 734 C CA . PHE A 1 87 ? 14.373 15.032 -11.709 1.00 54.62 87 PHE A CA 1
ATOM 735 C C . PHE A 1 87 ? 15.583 15.470 -10.871 1.00 54.62 87 PHE A C 1
ATOM 737 O O . PHE A 1 87 ? 16.414 16.260 -11.308 1.00 54.62 87 PHE A O 1
ATOM 744 N N . ALA A 1 88 ? 15.812 14.789 -9.747 1.00 50.03 88 ALA A N 1
ATOM 745 C CA . ALA A 1 88 ? 17.186 14.509 -9.326 1.00 50.03 88 ALA A CA 1
ATOM 746 C C . ALA A 1 88 ? 17.720 13.282 -10.104 1.00 50.03 88 ALA A C 1
ATOM 748 O O . ALA A 1 88 ? 17.902 12.202 -9.541 1.00 50.03 88 ALA A O 1
ATOM 749 N N . ASP A 1 89 ? 17.952 13.451 -11.416 1.00 52.53 89 ASP A N 1
ATOM 750 C CA . ASP A 1 89 ? 18.472 12.438 -12.371 1.00 52.53 89 ASP A CA 1
ATOM 751 C C . ASP A 1 89 ? 19.773 11.748 -11.891 1.00 52.53 89 ASP A C 1
ATOM 753 O O . ASP A 1 89 ? 20.151 10.668 -12.355 1.00 52.53 89 ASP A O 1
ATOM 757 N N . ASN A 1 90 ? 20.469 12.353 -10.929 1.00 52.97 90 ASN A N 1
ATOM 758 C CA . ASN A 1 90 ? 21.777 11.894 -10.478 1.00 52.97 90 ASN A CA 1
ATOM 759 C C . ASN A 1 90 ? 21.705 10.692 -9.525 1.00 52.97 90 ASN A C 1
ATOM 761 O O . ASN A 1 90 ? 22.645 9.897 -9.506 1.00 52.97 90 ASN A O 1
ATOM 765 N N . ASN A 1 91 ? 20.594 10.509 -8.798 1.00 59.31 91 ASN A N 1
ATOM 766 C CA . ASN A 1 91 ? 20.516 9.478 -7.760 1.00 59.31 91 ASN A CA 1
ATOM 767 C C . ASN A 1 91 ? 20.204 8.088 -8.317 1.00 59.31 91 ASN A C 1
ATOM 769 O O . ASN A 1 91 ? 20.831 7.126 -7.893 1.00 59.31 91 ASN A O 1
ATOM 773 N N . LEU A 1 92 ? 19.300 7.927 -9.291 1.00 61.28 92 LEU A N 1
ATOM 774 C CA . LEU A 1 92 ? 18.973 6.567 -9.754 1.00 61.28 92 LEU A CA 1
ATOM 775 C C . LEU A 1 92 ? 20.144 5.929 -10.522 1.00 61.28 92 LEU A C 1
ATOM 777 O O . LEU A 1 92 ? 20.325 4.722 -10.449 1.00 61.28 92 LEU A O 1
ATOM 781 N N . ARG A 1 93 ? 20.966 6.721 -11.233 1.00 58.72 93 ARG A N 1
ATOM 782 C CA . ARG A 1 93 ? 22.165 6.192 -11.909 1.00 58.72 93 ARG A CA 1
ATOM 783 C C . ARG A 1 93 ? 23.207 5.681 -10.914 1.00 58.72 93 ARG A C 1
ATOM 785 O O . ARG A 1 93 ? 23.846 4.675 -11.199 1.00 58.72 93 ARG A O 1
ATOM 792 N N . SER A 1 94 ? 23.374 6.349 -9.769 1.00 62.22 94 SER A N 1
ATOM 793 C CA . SER A 1 94 ? 24.232 5.848 -8.689 1.00 62.22 94 SER A CA 1
ATOM 794 C C . SER A 1 94 ? 23.598 4.688 -7.926 1.00 62.22 94 SER A C 1
ATOM 796 O O . SER A 1 94 ? 24.303 3.740 -7.620 1.00 62.22 94 SER A O 1
ATOM 798 N N . ILE A 1 95 ? 22.287 4.728 -7.664 1.00 60.91 95 ILE A N 1
ATOM 799 C CA . ILE A 1 95 ? 21.556 3.658 -6.961 1.00 60.91 95 ILE A CA 1
ATOM 800 C C . ILE A 1 95 ? 21.595 2.352 -7.761 1.00 60.91 95 ILE A C 1
ATOM 802 O O . ILE A 1 95 ? 21.764 1.284 -7.190 1.00 60.91 95 ILE A O 1
ATOM 806 N N . LEU A 1 96 ? 21.456 2.431 -9.085 1.00 65.25 96 LEU A N 1
ATOM 807 C CA . LEU A 1 96 ? 21.493 1.266 -9.969 1.00 65.25 96 LEU A CA 1
ATOM 808 C C . LEU A 1 96 ? 22.919 0.866 -10.380 1.00 65.25 96 LEU A C 1
ATOM 810 O O . LEU A 1 96 ? 23.065 0.019 -11.255 1.00 65.25 96 LEU A O 1
ATOM 814 N N . HIS A 1 97 ? 23.956 1.499 -9.812 1.00 63.03 97 HIS A N 1
ATOM 815 C CA . HIS A 1 97 ? 25.363 1.263 -10.164 1.00 63.03 97 HIS A CA 1
ATOM 816 C C . HIS A 1 97 ? 25.647 1.313 -11.682 1.00 63.03 97 HIS A C 1
ATOM 818 O O . HIS A 1 97 ? 26.601 0.730 -12.179 1.00 63.03 97 HIS A O 1
ATOM 824 N N . LEU A 1 98 ? 24.847 2.071 -12.444 1.00 65.81 98 LEU A N 1
ATOM 825 C CA . LEU A 1 98 ? 24.954 2.170 -13.908 1.00 65.81 98 LEU A CA 1
ATOM 826 C C . LEU A 1 98 ? 26.164 2.997 -14.363 1.00 65.81 98 LEU A C 1
ATOM 828 O O . LEU A 1 98 ? 26.383 3.145 -15.562 1.00 65.81 98 LEU A O 1
ATOM 832 N N . LYS A 1 99 ? 26.902 3.597 -13.422 1.00 64.56 99 LYS A N 1
ATOM 833 C CA . LYS A 1 99 ? 28.087 4.415 -13.707 1.00 64.56 99 LYS A CA 1
ATOM 834 C C . LYS A 1 99 ? 29.278 3.575 -14.167 1.00 64.56 99 LYS A C 1
ATOM 836 O O . LYS A 1 99 ? 30.082 4.089 -14.934 1.00 64.56 99 LYS A O 1
ATOM 841 N N . ASP A 1 100 ? 29.338 2.316 -13.738 1.00 66.00 100 ASP A N 1
ATOM 842 C CA . ASP A 1 100 ? 30.470 1.419 -13.993 1.00 66.00 100 ASP A CA 1
ATOM 843 C C . ASP A 1 100 ? 30.224 0.493 -15.200 1.00 66.00 100 ASP A C 1
ATOM 845 O O . ASP A 1 100 ? 31.113 -0.247 -15.613 1.00 66.00 100 ASP A O 1
ATOM 849 N N . LEU A 1 101 ? 29.015 0.529 -15.779 1.00 69.69 101 LEU A N 1
ATOM 850 C CA . LEU A 1 101 ? 28.638 -0.287 -16.931 1.00 69.69 101 LEU A CA 1
ATOM 851 C C . LEU A 1 101 ? 28.884 0.440 -18.256 1.00 69.69 101 LEU A C 1
ATOM 853 O O . LEU A 1 101 ? 28.646 1.642 -18.388 1.00 69.69 101 LEU A O 1
ATOM 857 N N . GLU A 1 102 ? 29.261 -0.334 -19.275 1.00 80.44 102 GLU A N 1
ATOM 858 C CA . GLU A 1 102 ? 29.293 0.137 -20.658 1.00 80.44 102 GLU A CA 1
ATOM 859 C C . GLU A 1 102 ? 27.933 0.711 -21.084 1.00 80.44 102 GLU A C 1
ATOM 861 O O . GLU A 1 102 ? 26.868 0.183 -20.743 1.00 80.44 102 GLU A O 1
ATOM 866 N N . GLU A 1 103 ? 27.959 1.791 -21.871 1.00 75.38 103 GLU A N 1
ATOM 867 C CA . GLU A 1 103 ? 26.759 2.571 -22.199 1.00 75.38 103 GLU A CA 1
ATOM 868 C C . GLU A 1 103 ? 25.679 1.725 -22.901 1.00 75.38 103 GLU A C 1
ATOM 870 O O . GLU A 1 103 ? 24.489 1.908 -22.646 1.00 75.38 103 GLU A O 1
ATOM 875 N N . GLN A 1 104 ? 26.083 0.751 -23.723 1.00 78.38 104 GLN A N 1
ATOM 876 C CA . GLN A 1 104 ? 25.169 -0.164 -24.418 1.00 78.38 104 GLN A CA 1
ATOM 877 C C . GLN A 1 104 ? 24.473 -1.135 -23.459 1.00 78.38 104 GLN A C 1
ATOM 879 O O . GLN A 1 104 ? 23.248 -1.277 -23.485 1.00 78.38 104 GLN A O 1
ATOM 884 N N . SER A 1 105 ? 25.236 -1.746 -22.553 1.00 80.00 105 SER A N 1
ATOM 885 C CA . SER A 1 105 ? 24.711 -2.636 -21.515 1.00 80.00 105 SER A CA 1
ATOM 886 C C . SER A 1 105 ? 23.749 -1.892 -20.586 1.00 80.00 105 SER A C 1
ATOM 888 O O . SER A 1 105 ? 22.686 -2.410 -20.240 1.00 80.00 105 SER A O 1
ATOM 890 N N . ALA A 1 106 ? 24.056 -0.634 -20.251 1.00 77.94 106 ALA A N 1
ATOM 891 C CA . ALA A 1 106 ? 23.171 0.224 -19.469 1.00 77.94 106 ALA A CA 1
ATOM 892 C C . ALA A 1 106 ? 21.846 0.518 -20.196 1.00 77.94 106 ALA A C 1
ATOM 894 O O . ALA A 1 106 ? 20.779 0.481 -19.575 1.00 77.94 106 ALA A O 1
ATOM 895 N N . ILE A 1 107 ? 21.883 0.775 -21.509 1.00 80.94 107 ILE A N 1
ATOM 896 C CA . ILE A 1 107 ? 20.677 0.972 -22.329 1.00 80.94 107 ILE A CA 1
ATOM 897 C C . ILE A 1 107 ? 19.806 -0.286 -22.316 1.00 80.94 107 ILE A C 1
ATOM 899 O O . ILE A 1 107 ? 18.597 -0.183 -22.084 1.00 80.94 107 ILE A O 1
ATOM 903 N N . GLN A 1 108 ? 20.410 -1.458 -22.527 1.00 85.12 108 GLN A N 1
ATOM 904 C CA . GLN A 1 108 ? 19.701 -2.734 -22.564 1.00 85.12 108 GLN A CA 1
ATOM 905 C C . GLN A 1 108 ? 19.082 -3.081 -21.206 1.00 85.12 108 GLN A C 1
ATOM 907 O O . GLN A 1 108 ? 17.894 -3.395 -21.139 1.00 85.12 108 GLN A O 1
ATOM 912 N N . LEU A 1 109 ? 19.844 -2.963 -20.117 1.00 84.25 109 LEU A N 1
ATOM 913 C CA . LEU A 1 109 ? 19.348 -3.224 -18.766 1.00 84.25 109 LEU A CA 1
ATOM 914 C C . LEU A 1 109 ? 18.186 -2.288 -18.410 1.00 84.25 109 LEU A C 1
ATOM 916 O O . LEU A 1 109 ? 17.167 -2.731 -17.880 1.00 84.25 109 LEU A O 1
ATOM 920 N N . THR A 1 110 ? 18.294 -1.003 -18.761 1.00 83.12 110 THR A N 1
ATOM 921 C CA . THR A 1 110 ? 17.219 -0.023 -18.533 1.00 83.12 110 THR A CA 1
ATOM 922 C C . THR A 1 110 ? 15.951 -0.394 -19.308 1.00 83.12 110 THR A C 1
ATOM 924 O O . THR A 1 110 ? 14.847 -0.293 -18.783 1.00 83.12 110 THR A O 1
ATOM 927 N N . TYR A 1 111 ? 16.092 -0.863 -20.548 1.00 86.56 111 TYR A N 1
ATOM 928 C CA . TYR A 1 111 ? 14.958 -1.292 -21.365 1.00 86.56 111 TYR A CA 1
ATOM 929 C C . TYR A 1 111 ? 14.283 -2.564 -20.824 1.00 86.56 111 TYR A C 1
ATOM 931 O O . TYR A 1 111 ? 13.053 -2.630 -20.731 1.00 86.56 111 TYR A O 1
ATOM 939 N N . ILE A 1 112 ? 15.074 -3.568 -20.436 1.00 88.38 112 ILE A N 1
ATOM 940 C CA . ILE A 1 112 ? 14.560 -4.826 -19.877 1.00 88.38 112 ILE A CA 1
ATOM 941 C C . ILE A 1 112 ? 13.839 -4.560 -18.555 1.00 88.38 112 ILE A C 1
ATOM 943 O O . ILE A 1 112 ? 12.724 -5.036 -18.361 1.00 88.38 112 ILE A O 1
ATOM 947 N N . THR A 1 113 ? 14.433 -3.757 -17.671 1.00 87.94 113 THR A N 1
ATOM 948 C CA . THR A 1 113 ? 13.817 -3.394 -16.387 1.00 87.94 113 THR A CA 1
ATOM 949 C C . THR A 1 113 ? 12.525 -2.604 -16.579 1.00 87.94 113 THR A C 1
ATOM 951 O O . THR A 1 113 ? 11.517 -2.946 -15.967 1.00 87.94 113 THR A O 1
ATOM 954 N N . GLU A 1 114 ? 12.493 -1.615 -17.481 1.00 89.06 114 GLU A N 1
ATOM 955 C CA . GLU A 1 114 ? 11.257 -0.904 -17.838 1.00 89.06 114 GLU A CA 1
ATOM 956 C C . GLU A 1 114 ? 10.164 -1.882 -18.302 1.00 89.06 114 GLU A C 1
ATOM 958 O O . GLU A 1 114 ? 9.018 -1.804 -17.852 1.00 89.06 114 GLU A O 1
ATOM 963 N N . THR A 1 115 ? 10.516 -2.812 -19.193 1.00 90.19 115 THR A N 1
ATOM 964 C CA . THR A 1 115 ? 9.583 -3.802 -19.746 1.00 90.19 115 THR A CA 1
ATOM 965 C C . THR A 1 115 ? 9.058 -4.737 -18.659 1.00 90.19 115 THR A C 1
ATOM 967 O O . THR A 1 115 ? 7.850 -4.954 -18.577 1.00 90.19 115 THR A O 1
ATOM 970 N N . PHE A 1 116 ? 9.940 -5.217 -17.781 1.00 93.06 116 PHE A N 1
ATOM 971 C CA . PHE A 1 116 ? 9.588 -6.074 -16.652 1.00 93.06 116 PHE A CA 1
ATOM 972 C C . PHE A 1 116 ? 8.616 -5.389 -15.682 1.00 93.06 116 PHE A C 1
ATOM 974 O O . PHE A 1 116 ? 7.604 -5.972 -15.296 1.00 93.06 116 PHE A O 1
ATOM 981 N N . LEU A 1 117 ? 8.864 -4.127 -15.315 1.00 89.81 117 LEU A N 1
ATOM 982 C CA . LEU A 1 117 ? 7.972 -3.394 -14.410 1.00 89.81 117 LEU A CA 1
ATOM 983 C C . LEU A 1 117 ? 6.585 -3.173 -15.026 1.00 89.81 117 LEU A C 1
ATOM 985 O O . LEU A 1 117 ? 5.567 -3.285 -14.335 1.00 89.81 117 LEU A O 1
ATOM 989 N N . LYS A 1 118 ? 6.520 -2.913 -16.338 1.00 91.38 118 LYS A N 1
ATOM 990 C CA . LYS A 1 118 ? 5.242 -2.837 -17.057 1.00 91.38 118 LYS A CA 1
ATOM 991 C C . LYS A 1 118 ? 4.518 -4.177 -17.061 1.00 91.38 118 LYS A C 1
ATOM 993 O O . LYS A 1 118 ? 3.326 -4.195 -16.754 1.00 91.38 118 LYS A O 1
ATOM 998 N N . SER A 1 119 ? 5.215 -5.274 -17.367 1.00 93.94 119 SER A N 1
ATOM 999 C CA . SER A 1 119 ? 4.610 -6.609 -17.379 1.00 93.94 119 SER A CA 1
ATOM 1000 C C . SER A 1 119 ? 4.127 -7.031 -15.994 1.00 93.94 119 SER A C 1
ATOM 1002 O O . SER A 1 119 ? 3.039 -7.588 -15.876 1.00 93.94 119 SER A O 1
ATOM 1004 N N . GLN A 1 120 ? 4.877 -6.698 -14.940 1.00 91.62 120 GLN A N 1
ATOM 1005 C CA . GLN A 1 120 ? 4.492 -6.953 -13.552 1.00 91.62 120 GLN A CA 1
ATOM 1006 C C . GLN A 1 120 ? 3.181 -6.241 -13.201 1.00 91.62 120 GLN A C 1
ATOM 1008 O O . GLN A 1 120 ? 2.261 -6.855 -12.664 1.00 91.62 120 GLN A O 1
ATOM 1013 N N . ARG A 1 121 ? 3.042 -4.966 -13.588 1.00 89.56 121 ARG A N 1
ATOM 1014 C CA . ARG A 1 121 ? 1.795 -4.216 -13.385 1.00 89.56 121 ARG A CA 1
ATOM 1015 C C . ARG A 1 121 ? 0.620 -4.860 -14.121 1.00 89.56 121 ARG A C 1
ATOM 1017 O O . ARG A 1 121 ? -0.436 -5.047 -13.523 1.00 89.56 121 ARG A O 1
ATOM 1024 N N . THR A 1 122 ? 0.793 -5.211 -15.399 1.00 92.25 122 THR A N 1
ATOM 1025 C CA . THR A 1 122 ? -0.275 -5.862 -16.177 1.00 92.25 122 THR A CA 1
ATOM 1026 C C . THR A 1 122 ? -0.640 -7.231 -15.614 1.00 92.25 122 T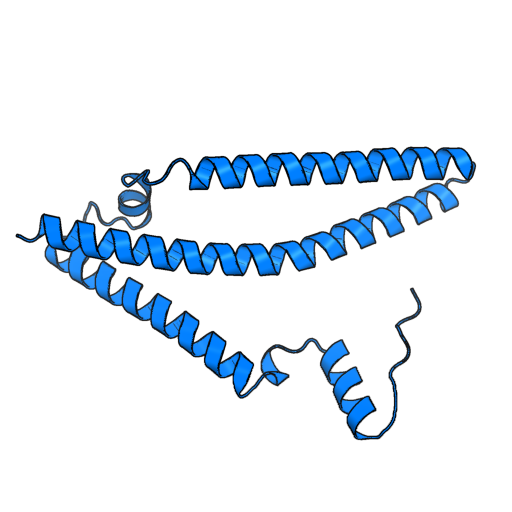HR A C 1
ATOM 1028 O O . THR A 1 122 ? -1.814 -7.582 -15.577 1.00 92.25 122 THR A O 1
ATOM 1031 N N . TYR A 1 123 ? 0.346 -7.987 -15.129 1.00 92.75 123 TYR A N 1
ATOM 1032 C CA . TYR A 1 123 ? 0.124 -9.268 -14.474 1.00 92.75 123 TYR A CA 1
ATOM 1033 C C . TYR A 1 123 ? -0.730 -9.096 -13.214 1.00 92.75 123 TYR A C 1
ATOM 1035 O O . TYR A 1 123 ? -1.751 -9.765 -13.076 1.00 92.75 123 TYR A O 1
ATOM 1043 N N . GLU A 1 124 ? -0.387 -8.147 -12.340 1.00 88.62 124 GLU A N 1
ATOM 1044 C CA . GLU A 1 124 ? -1.175 -7.847 -11.139 1.00 88.62 124 GLU A CA 1
ATOM 1045 C C . GLU A 1 124 ? -2.616 -7.437 -11.472 1.00 88.62 124 GLU A C 1
ATOM 1047 O O . GLU A 1 124 ? -3.552 -7.882 -10.811 1.00 88.62 124 GLU A O 1
ATOM 1052 N N . GLU A 1 125 ? -2.815 -6.614 -12.505 1.00 89.31 125 GLU A N 1
ATOM 1053 C CA . GLU A 1 125 ? -4.150 -6.217 -12.976 1.00 89.31 125 GLU A CA 1
ATOM 1054 C C . GLU A 1 125 ? -4.968 -7.423 -13.474 1.00 89.31 125 GLU A C 1
ATOM 1056 O O . GLU A 1 125 ? -6.157 -7.543 -13.161 1.00 89.31 125 GLU A O 1
ATOM 1061 N N . LEU A 1 126 ? -4.341 -8.348 -14.208 1.00 93.38 126 LEU A N 1
ATOM 1062 C CA . LEU A 1 126 ? -4.994 -9.569 -14.689 1.00 93.38 126 LEU A CA 1
ATOM 1063 C C . LEU A 1 126 ? -5.333 -10.523 -13.541 1.00 93.38 126 LEU A C 1
ATOM 1065 O O . LEU A 1 126 ? -6.448 -11.047 -13.500 1.00 93.38 126 LEU A O 1
ATOM 1069 N N . VAL A 1 127 ? -4.420 -10.709 -12.584 1.00 90.50 127 VAL A N 1
ATOM 1070 C CA . VAL A 1 127 ? -4.665 -11.525 -11.386 1.00 90.50 127 VAL A CA 1
ATOM 1071 C C . VAL A 1 127 ? -5.839 -10.962 -10.591 1.00 90.50 127 VAL A C 1
ATOM 1073 O O . VAL A 1 127 ? -6.744 -11.713 -10.242 1.00 90.50 127 VAL A O 1
ATOM 1076 N N . GLN A 1 128 ? -5.894 -9.646 -10.375 1.00 87.56 128 GLN A N 1
ATOM 1077 C CA . GLN A 1 128 ? -7.008 -9.009 -9.664 1.00 87.56 128 GLN A CA 1
ATOM 1078 C C . GLN A 1 128 ? -8.354 -9.191 -10.381 1.00 87.56 128 GLN A C 1
ATOM 1080 O O . GLN A 1 128 ? -9.376 -9.366 -9.719 1.00 87.56 128 GLN A O 1
ATOM 1085 N N . ARG A 1 129 ? -8.373 -9.184 -11.721 1.00 90.12 129 ARG A N 1
ATOM 1086 C CA . ARG A 1 129 ? -9.605 -9.342 -12.511 1.00 90.12 129 ARG A CA 1
ATOM 1087 C C . ARG A 1 129 ? -10.108 -10.783 -12.552 1.00 90.12 129 ARG A C 1
ATOM 1089 O O . ARG A 1 129 ? -11.302 -11.012 -12.381 1.00 90.12 129 ARG A O 1
ATOM 1096 N N . TYR A 1 130 ? -9.220 -11.735 -12.817 1.00 93.81 130 TYR A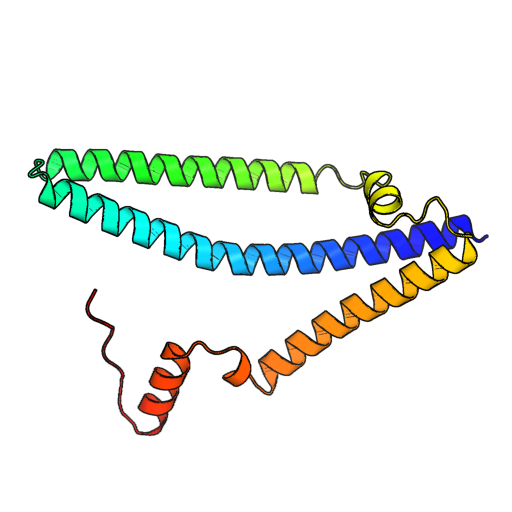 N 1
ATOM 1097 C CA . TYR A 1 130 ? -9.609 -13.122 -13.086 1.00 93.81 130 TYR A CA 1
ATOM 1098 C C . TYR A 1 130 ? -9.496 -14.030 -11.861 1.00 93.81 130 TYR A C 1
ATOM 1100 O O . TYR A 1 130 ? -10.227 -15.012 -11.763 1.00 93.81 130 TYR A O 1
ATOM 1108 N N . ASN A 1 131 ? -8.635 -13.693 -10.900 1.00 88.75 131 ASN A N 1
ATOM 1109 C CA . ASN A 1 131 ? -8.479 -14.435 -9.653 1.00 88.75 131 ASN A CA 1
ATOM 1110 C C . ASN A 1 131 ? -8.437 -13.509 -8.421 1.00 88.75 131 ASN A C 1
ATOM 1112 O O . ASN A 1 131 ? -7.457 -13.501 -7.668 1.00 88.75 131 ASN A O 1
ATOM 1116 N N . PRO A 1 132 ? -9.527 -12.768 -8.146 1.00 83.50 132 PRO A N 1
ATOM 1117 C CA . PRO A 1 132 ? -9.593 -11.910 -6.965 1.00 83.50 132 PRO A CA 1
ATOM 1118 C C . PRO A 1 132 ? -9.478 -12.707 -5.656 1.00 83.50 132 PRO A C 1
ATOM 1120 O O . PRO A 1 132 ? -9.080 -12.159 -4.634 1.00 83.50 132 PRO A O 1
ATOM 1123 N N . GLY A 1 133 ? -9.793 -14.010 -5.671 1.00 83.00 133 GLY A N 1
ATOM 1124 C CA . GLY A 1 133 ? -9.711 -14.878 -4.493 1.00 83.00 133 GLY A CA 1
ATOM 1125 C C . GLY A 1 133 ? -8.291 -15.071 -3.954 1.00 83.00 133 GLY A C 1
ATOM 1126 O O . GLY A 1 133 ? -8.135 -15.382 -2.773 1.00 83.00 133 GLY A O 1
ATOM 1127 N N . MET A 1 134 ? -7.264 -14.855 -4.779 1.00 81.88 134 MET A N 1
ATOM 1128 C CA . MET A 1 134 ? -5.866 -14.961 -4.359 1.00 81.88 134 MET A CA 1
ATOM 1129 C C . MET A 1 134 ? -5.451 -13.815 -3.428 1.00 81.88 134 MET A C 1
ATOM 1131 O O . MET A 1 134 ? -4.711 -14.046 -2.477 1.00 81.88 134 MET A O 1
ATOM 1135 N N . THR A 1 135 ? -5.961 -12.603 -3.664 1.00 80.38 135 THR A N 1
ATOM 1136 C CA . THR A 1 135 ? -5.633 -11.393 -2.890 1.00 80.38 135 THR A CA 1
ATOM 1137 C C . THR A 1 135 ? -6.591 -11.114 -1.730 1.00 80.38 135 THR A C 1
ATOM 1139 O O . THR A 1 135 ? -6.333 -10.209 -0.944 1.00 80.38 135 THR A O 1
ATOM 1142 N N . MET A 1 136 ? -7.698 -11.857 -1.618 1.00 84.25 136 MET A N 1
ATOM 1143 C CA . MET A 1 136 ? -8.673 -11.679 -0.536 1.00 84.25 136 MET A CA 1
ATOM 1144 C C . MET A 1 136 ? -8.100 -12.099 0.821 1.00 84.25 136 MET A C 1
ATOM 1146 O O . MET A 1 136 ? -7.482 -13.164 0.943 1.00 84.25 136 MET A O 1
ATOM 1150 N N . SER A 1 137 ? -8.386 -11.304 1.855 1.00 85.75 137 SER A N 1
ATOM 1151 C CA . SER A 1 137 ? -8.063 -11.671 3.235 1.00 85.75 137 SER A CA 1
ATOM 1152 C C . SER A 1 137 ? -8.863 -12.902 3.675 1.00 85.75 137 SER A C 1
ATOM 1154 O O . SER A 1 137 ? -9.895 -13.248 3.091 1.00 85.75 137 SER A O 1
ATOM 1156 N N . GLN A 1 138 ? -8.401 -13.587 4.723 1.00 85.94 138 GLN A N 1
ATOM 1157 C CA . GLN A 1 138 ? -9.116 -14.756 5.236 1.00 85.94 138 GLN A CA 1
ATOM 1158 C C . GLN A 1 138 ? -10.538 -14.397 5.690 1.00 85.94 138 GLN A C 1
ATOM 1160 O O . GLN A 1 138 ? -11.478 -15.140 5.422 1.00 85.94 138 GLN A O 1
ATOM 1165 N N . GLU A 1 139 ? -10.713 -13.227 6.301 1.00 86.56 139 GLU A N 1
ATOM 1166 C CA . GLU A 1 139 ? -12.017 -12.731 6.739 1.00 86.56 139 GLU A CA 1
ATOM 1167 C C . GLU A 1 139 ? -12.966 -12.492 5.554 1.00 86.56 139 GLU A C 1
ATOM 1169 O O . GLU A 1 139 ? -14.116 -12.932 5.562 1.00 86.56 139 GLU A O 1
ATOM 1174 N N . GLU A 1 140 ? -12.473 -11.872 4.481 1.00 87.19 140 GLU A N 1
ATOM 1175 C CA . GLU A 1 140 ? -13.248 -11.654 3.258 1.00 87.19 140 GLU A CA 1
ATOM 1176 C C . GLU A 1 140 ? -13.638 -12.974 2.583 1.00 87.19 140 GLU A C 1
ATOM 1178 O O . GLU A 1 140 ? -14.747 -13.100 2.055 1.00 87.19 140 GLU A O 1
ATOM 1183 N N . LYS A 1 141 ? -12.749 -13.977 2.604 1.00 89.19 141 LYS A N 1
ATOM 1184 C CA . LYS A 1 141 ? -13.040 -15.322 2.084 1.00 89.19 141 LYS A CA 1
ATOM 1185 C C . LYS A 1 141 ? -14.165 -15.988 2.867 1.00 89.19 141 LYS A C 1
ATOM 1187 O O . LYS A 1 141 ? -15.077 -16.541 2.247 1.00 89.19 141 LYS A O 1
ATOM 1192 N N . VAL A 1 142 ? -14.131 -15.906 4.198 1.00 89.38 142 VAL A N 1
ATOM 1193 C CA . VAL A 1 142 ? -15.189 -16.445 5.065 1.00 89.38 142 VAL A CA 1
ATOM 1194 C C . VAL A 1 142 ? -16.508 -15.718 4.791 1.00 89.38 142 VAL A C 1
ATOM 1196 O O . VAL A 1 142 ? -17.498 -16.381 4.490 1.00 89.38 142 VAL A O 1
ATOM 1199 N N . LYS A 1 143 ? -16.513 -14.377 4.740 1.00 90.06 143 LYS A N 1
ATOM 1200 C CA . LYS A 1 143 ? -17.700 -13.562 4.397 1.00 90.06 143 LYS A CA 1
ATOM 1201 C C . LYS A 1 143 ? -18.289 -13.921 3.033 1.00 90.06 143 LYS A C 1
ATOM 1203 O O . LYS A 1 143 ? -19.494 -14.122 2.901 1.00 90.06 143 LYS A O 1
ATOM 1208 N N . LYS A 1 144 ? -17.454 -14.059 2.002 1.00 88.69 144 LYS A N 1
ATOM 1209 C CA . LYS A 1 144 ? -17.906 -14.430 0.651 1.00 88.69 144 LYS A CA 1
ATOM 1210 C C . LYS A 1 144 ? -18.471 -15.847 0.601 1.00 88.69 144 LYS A C 1
ATOM 1212 O O . LYS A 1 144 ? -19.438 -16.086 -0.118 1.00 88.69 144 LYS A O 1
ATOM 1217 N N . THR A 1 145 ? -17.880 -16.776 1.347 1.00 89.88 145 THR A N 1
ATOM 1218 C CA . THR A 1 145 ? -18.355 -18.164 1.414 1.00 89.88 145 THR A CA 1
ATOM 1219 C C . THR A 1 145 ? -19.666 -18.263 2.189 1.00 89.88 145 THR A C 1
ATOM 1221 O O . THR A 1 145 ? -20.576 -18.933 1.716 1.00 89.88 145 THR A O 1
ATOM 1224 N N . ALA A 1 146 ? -19.818 -17.528 3.295 1.00 91.62 146 ALA A N 1
ATOM 1225 C CA . ALA A 1 146 ? -21.083 -17.422 4.022 1.00 91.62 146 ALA A CA 1
ATOM 1226 C C . ALA A 1 146 ? -22.203 -16.875 3.122 1.00 91.62 146 ALA A C 1
ATOM 1228 O O . ALA A 1 146 ? -23.250 -17.503 2.982 1.00 91.62 146 ALA A O 1
ATOM 1229 N N . ARG A 1 147 ? -21.942 -15.784 2.387 1.00 91.56 147 ARG A N 1
ATOM 1230 C CA . ARG A 1 147 ? -22.928 -15.196 1.462 1.00 91.56 147 ARG A CA 1
ATOM 1231 C C . ARG A 1 147 ? -23.346 -16.138 0.338 1.00 91.56 147 ARG A C 1
ATOM 1233 O O . ARG A 1 147 ? -24.487 -16.078 -0.106 1.00 91.56 147 ARG A O 1
ATOM 1240 N N . ARG A 1 148 ? -22.455 -17.027 -0.117 1.00 91.69 148 ARG A N 1
ATOM 1241 C CA . ARG A 1 148 ? -22.796 -18.055 -1.119 1.00 91.69 148 ARG A CA 1
ATOM 1242 C C . ARG A 1 148 ? -23.849 -19.042 -0.619 1.00 91.69 148 ARG A C 1
ATOM 1244 O O . ARG A 1 148 ? -24.600 -19.552 -1.439 1.00 91.69 148 ARG A O 1
ATOM 1251 N N . VAL A 1 149 ? -23.902 -19.299 0.687 1.00 94.00 149 VAL A N 1
ATOM 1252 C CA . VAL A 1 149 ? -24.886 -20.194 1.316 1.00 94.00 149 VAL A CA 1
ATOM 1253 C C . VAL A 1 149 ? -26.051 -19.434 1.964 1.00 94.00 149 VAL A C 1
ATOM 1255 O O . VAL A 1 149 ? -26.824 -20.024 2.709 1.00 94.00 149 VAL A O 1
ATOM 1258 N N . GLY A 1 150 ? -26.188 -18.130 1.693 1.00 93.38 150 GLY A N 1
ATOM 1259 C CA . GLY A 1 150 ? -27.250 -17.296 2.265 1.00 93.38 150 GLY A CA 1
ATOM 1260 C C . GLY A 1 150 ? -27.061 -16.954 3.748 1.00 93.38 150 GLY A C 1
ATOM 1261 O O . GLY A 1 150 ? -28.014 -16.533 4.395 1.00 93.38 150 GLY A O 1
ATOM 1262 N N . LEU A 1 151 ? -25.852 -17.127 4.287 1.00 92.50 151 LEU A N 1
ATOM 1263 C CA . LEU A 1 151 ? -25.491 -16.755 5.656 1.00 92.50 151 LEU A CA 1
ATOM 1264 C C . LEU A 1 151 ? -24.689 -15.447 5.667 1.00 92.50 151 LEU A C 1
ATOM 1266 O O . LEU A 1 151 ? -24.003 -15.121 4.695 1.00 92.50 151 LEU A O 1
ATOM 1270 N N . ASP A 1 152 ? -24.724 -14.722 6.784 1.00 90.81 152 ASP A N 1
ATOM 1271 C CA . ASP A 1 152 ? -23.850 -13.569 7.019 1.00 90.81 152 ASP A CA 1
ATOM 1272 C C . ASP A 1 152 ? -22.921 -13.839 8.203 1.00 90.81 152 ASP A C 1
ATOM 1274 O O . ASP A 1 152 ? -23.280 -14.544 9.148 1.00 90.81 152 ASP A O 1
ATOM 1278 N N . VAL A 1 153 ? -21.695 -13.324 8.123 1.00 87.50 153 VAL A N 1
ATOM 1279 C CA . VAL A 1 153 ? -20.699 -13.512 9.186 1.00 87.50 153 VAL A CA 1
ATOM 1280 C C . VAL A 1 153 ? -20.866 -12.368 10.177 1.00 87.50 153 VAL A C 1
ATOM 1282 O O . VAL A 1 153 ? -20.772 -11.218 9.746 1.00 87.50 153 VAL A O 1
ATOM 1285 N N . PRO A 1 154 ? -21.067 -12.647 11.477 1.00 85.44 154 PRO A N 1
ATOM 1286 C CA . PRO A 1 154 ? -21.109 -11.602 12.487 1.00 85.44 154 PRO A CA 1
ATOM 1287 C C . PRO A 1 154 ? -19.816 -10.793 12.459 1.00 85.44 154 PRO A C 1
ATOM 1289 O O . PRO A 1 154 ? -18.728 -11.363 12.320 1.00 85.44 154 PRO A O 1
ATOM 1292 N N . ASP A 1 155 ? -19.919 -9.476 12.620 1.00 79.56 155 ASP A N 1
ATOM 1293 C CA . ASP A 1 155 ? -18.727 -8.675 12.859 1.00 79.56 155 ASP A CA 1
ATOM 1294 C C . ASP A 1 155 ? -18.055 -9.182 14.137 1.00 79.56 155 ASP A C 1
ATOM 1296 O O . ASP A 1 155 ? -18.715 -9.426 15.151 1.00 79.56 155 ASP A O 1
ATOM 1300 N N . ALA A 1 156 ? -16.740 -9.399 14.073 1.00 70.19 156 ALA A N 1
ATOM 1301 C CA . ALA A 1 156 ? -15.986 -9.819 15.241 1.00 70.19 156 ALA A CA 1
ATOM 1302 C C . ALA A 1 156 ? -16.200 -8.767 16.339 1.00 70.19 156 ALA A C 1
ATOM 1304 O O . ALA A 1 156 ? -15.862 -7.595 16.145 1.00 70.19 156 ALA A O 1
ATOM 1305 N N . TYR A 1 157 ? -16.821 -9.174 17.453 1.00 52.59 157 TYR A N 1
ATOM 1306 C CA . TYR A 1 157 ? -17.054 -8.293 18.593 1.00 52.59 157 TYR A CA 1
ATOM 1307 C C . TYR A 1 157 ? -15.733 -7.646 19.005 1.00 52.59 157 TYR A C 1
ATOM 1309 O O . TYR A 1 157 ? -14.701 -8.308 19.120 1.00 52.59 157 TYR A O 1
ATOM 1317 N N . ASN A 1 158 ? -15.787 -6.328 19.153 1.00 47.72 158 ASN A N 1
ATOM 1318 C CA . ASN A 1 158 ? -14.647 -5.433 19.091 1.00 47.72 158 ASN A CA 1
ATOM 1319 C C . ASN A 1 158 ? -14.580 -4.611 20.368 1.00 47.72 158 ASN A C 1
ATOM 1321 O O . ASN A 1 158 ? -15.554 -3.874 20.619 1.00 47.72 158 ASN A O 1
#

InterPro domains:
  IPR039196 ATP synthase assembly factor Fmc1, mitochondrial [PTHR28015] (1-157)